Protein AF-A0A2J0YU89-F1 (afdb_monomer)

Mean predicted aligned error: 5.9 Å

Structure (mmCIF, N/CA/C/O backbone):
data_AF-A0A2J0YU89-F1
#
_entry.id   AF-A0A2J0YU89-F1
#
loop_
_atom_site.group_PDB
_atom_site.id
_atom_site.type_symbol
_atom_site.label_atom_id
_atom_site.label_alt_id
_atom_site.label_comp_id
_atom_site.label_asym_id
_atom_site.label_entity_id
_atom_site.label_seq_id
_atom_site.pdbx_PDB_ins_code
_atom_site.Cartn_x
_atom_site.Cartn_y
_atom_site.Cartn_z
_atom_site.occupancy
_atom_site.B_iso_or_equiv
_atom_site.auth_seq_id
_atom_site.auth_comp_id
_atom_site.auth_asym_id
_atom_site.auth_atom_id
_atom_site.pdbx_PDB_model_num
ATOM 1 N N . MET A 1 1 ? -14.605 -2.240 -6.835 1.00 55.00 1 MET A N 1
ATOM 2 C CA . MET A 1 1 ? -14.402 -3.059 -8.065 1.00 55.00 1 MET A CA 1
ATOM 3 C C . MET A 1 1 ? -12.901 -3.187 -8.279 1.00 55.00 1 MET A C 1
ATOM 5 O O . MET A 1 1 ? -12.317 -2.449 -9.064 1.00 55.00 1 MET A O 1
ATOM 9 N N . LEU A 1 2 ? -12.273 -4.094 -7.530 1.00 63.66 2 LEU A N 1
ATOM 10 C CA . LEU A 1 2 ? -10.859 -4.446 -7.698 1.00 63.66 2 LEU A CA 1
ATOM 11 C C . LEU A 1 2 ? -10.623 -5.431 -8.847 1.00 63.66 2 LEU A C 1
ATOM 13 O O . LEU A 1 2 ? -9.473 -5.678 -9.192 1.00 63.66 2 LEU A O 1
ATOM 17 N N . ASP A 1 3 ? -11.688 -5.954 -9.463 1.00 65.50 3 ASP A N 1
ATOM 18 C CA . ASP A 1 3 ? -11.622 -6.944 -10.550 1.00 65.50 3 ASP A CA 1
ATOM 19 C C . ASP A 1 3 ? -10.811 -6.463 -11.767 1.00 65.50 3 ASP A C 1
ATOM 21 O O . ASP A 1 3 ? -10.360 -7.272 -12.570 1.00 65.50 3 ASP A O 1
ATOM 25 N N . ASN A 1 4 ? -10.597 -5.147 -11.885 1.00 71.12 4 ASN A N 1
ATOM 26 C CA . ASN A 1 4 ? -9.814 -4.525 -12.954 1.00 71.12 4 ASN A CA 1
ATOM 27 C C . ASN A 1 4 ? -8.410 -4.073 -12.514 1.00 71.12 4 ASN A C 1
ATOM 29 O O . ASN A 1 4 ? -7.662 -3.552 -13.341 1.00 71.12 4 ASN A O 1
ATOM 33 N N . VAL A 1 5 ? -8.050 -4.225 -11.234 1.00 77.56 5 VAL A N 1
ATOM 34 C CA . VAL A 1 5 ? -6.714 -3.876 -10.738 1.00 77.56 5 VAL A CA 1
ATOM 35 C C . VAL A 1 5 ? -5.819 -5.118 -10.815 1.00 77.56 5 VAL A C 1
ATOM 37 O O . VAL A 1 5 ? -6.137 -6.124 -10.168 1.00 77.56 5 VAL A O 1
ATOM 40 N N . PRO A 1 6 ? -4.718 -5.075 -11.590 1.00 82.25 6 PRO A N 1
ATOM 41 C CA . PRO A 1 6 ? -3.796 -6.201 -11.708 1.00 82.25 6 PRO A CA 1
ATOM 42 C C . PRO A 1 6 ? -3.107 -6.504 -10.374 1.00 82.25 6 PRO A C 1
ATOM 44 O O . PRO A 1 6 ? -2.964 -5.631 -9.522 1.00 82.25 6 PRO A O 1
ATOM 47 N N . ASP A 1 7 ? -2.638 -7.741 -10.204 1.00 85.25 7 ASP A N 1
ATOM 48 C CA . ASP A 1 7 ? -1.908 -8.139 -8.995 1.00 85.25 7 ASP A CA 1
ATOM 49 C C . ASP A 1 7 ? -0.610 -7.328 -8.839 1.00 85.25 7 ASP A C 1
ATOM 51 O O . ASP A 1 7 ? -0.344 -6.804 -7.761 1.00 85.25 7 ASP A O 1
ATOM 55 N N . PHE A 1 8 ? 0.150 -7.149 -9.924 1.00 87.81 8 PHE A N 1
ATOM 56 C CA . PHE A 1 8 ? 1.288 -6.231 -9.957 1.00 87.81 8 PHE A CA 1
ATOM 57 C C . PHE A 1 8 ? 0.812 -4.806 -10.250 1.00 87.81 8 PHE A C 1
ATOM 59 O O . PHE A 1 8 ? 0.280 -4.537 -11.330 1.00 87.81 8 PHE A O 1
ATOM 66 N N . ILE A 1 9 ? 1.034 -3.897 -9.304 1.00 91.50 9 ILE A N 1
ATOM 67 C CA . ILE A 1 9 ? 0.731 -2.476 -9.467 1.00 91.50 9 ILE A CA 1
ATOM 68 C C . ILE A 1 9 ? 1.915 -1.816 -10.163 1.00 91.50 9 ILE A C 1
ATOM 70 O O . ILE A 1 9 ? 3.033 -1.876 -9.667 1.00 91.50 9 ILE A O 1
ATOM 74 N N . ALA A 1 10 ? 1.663 -1.200 -11.314 1.00 89.00 10 ALA A N 1
ATOM 75 C CA . ALA A 1 10 ? 2.675 -0.531 -12.130 1.00 89.00 10 ALA A CA 1
ATOM 76 C C . ALA A 1 10 ? 2.429 0.977 -12.270 1.00 89.00 10 ALA A C 1
ATOM 78 O O . ALA A 1 10 ?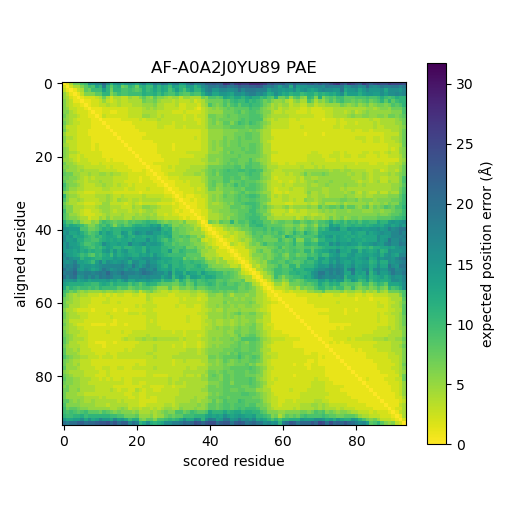 3.283 1.690 -12.793 1.00 89.00 10 ALA A O 1
ATOM 79 N N . THR A 1 11 ? 1.252 1.465 -11.866 1.00 92.75 11 THR A N 1
ATOM 80 C CA . THR A 1 11 ? 0.877 2.873 -12.032 1.00 92.75 11 THR A CA 1
ATOM 81 C C . THR A 1 11 ? 0.252 3.457 -10.777 1.00 92.75 11 THR A C 1
ATOM 83 O O . THR A 1 11 ? -0.271 2.743 -9.914 1.00 92.75 11 THR A O 1
ATOM 86 N N . ARG A 1 12 ? 0.279 4.790 -10.701 1.00 90.81 12 ARG A N 1
ATOM 87 C CA . ARG A 1 12 ? -0.294 5.547 -9.591 1.00 90.81 12 ARG A CA 1
ATOM 88 C C . ARG A 1 12 ? -1.800 5.325 -9.474 1.00 90.81 12 ARG A C 1
ATOM 90 O O . ARG A 1 12 ? -2.305 5.104 -8.380 1.00 90.81 12 ARG A O 1
ATOM 97 N N . GLU A 1 13 ? -2.507 5.301 -10.598 1.00 92.25 13 GLU A N 1
ATOM 98 C CA . GLU A 1 13 ? -3.960 5.121 -10.644 1.00 92.25 13 GLU A CA 1
ATOM 99 C C . GLU A 1 13 ? -4.379 3.748 -10.105 1.00 92.25 13 GLU A C 1
ATOM 101 O O . GLU A 1 13 ? -5.394 3.621 -9.422 1.00 92.25 13 GLU A O 1
ATOM 106 N N . GLN A 1 14 ? -3.583 2.714 -10.388 1.00 92.69 14 GLN A N 1
ATOM 107 C CA . GLN A 1 14 ? -3.803 1.373 -9.853 1.00 92.69 14 GLN A CA 1
ATOM 108 C C . GLN A 1 14 ? -3.587 1.344 -8.335 1.00 92.69 14 GLN A C 1
ATOM 110 O O . GLN A 1 14 ? -4.405 0.766 -7.621 1.00 92.69 14 GLN A O 1
ATOM 115 N N . ALA A 1 15 ? -2.538 2.004 -7.832 1.00 91.31 15 ALA A N 1
ATOM 116 C CA . ALA A 1 15 ? -2.292 2.132 -6.397 1.00 91.31 15 ALA A CA 1
ATOM 117 C C . ALA A 1 15 ? -3.438 2.870 -5.683 1.00 91.31 15 ALA A C 1
ATOM 119 O O . ALA A 1 15 ? -3.945 2.399 -4.664 1.00 91.31 15 ALA A O 1
ATOM 120 N N . ASP A 1 16 ? -3.895 3.990 -6.246 1.00 91.69 16 ASP A N 1
ATOM 121 C CA . ASP A 1 16 ? -4.997 4.777 -5.690 1.00 91.69 16 ASP A CA 1
ATOM 122 C C . ASP A 1 16 ? -6.303 3.966 -5.640 1.00 91.69 16 ASP A C 1
ATOM 124 O O . ASP A 1 16 ? -7.017 4.022 -4.639 1.00 91.69 16 ASP A O 1
ATOM 128 N N . ALA A 1 17 ? -6.581 3.132 -6.650 1.00 92.12 17 ALA A N 1
ATOM 129 C CA . ALA A 1 17 ? -7.739 2.236 -6.644 1.00 92.12 17 ALA A CA 1
ATOM 130 C C . ALA A 1 17 ? -7.695 1.210 -5.493 1.00 92.12 17 ALA A C 1
ATOM 132 O O . ALA A 1 17 ? -8.725 0.953 -4.863 1.00 92.12 17 ALA A O 1
ATOM 133 N N . VAL A 1 18 ? -6.514 0.660 -5.180 1.00 91.31 18 VAL A N 1
ATOM 134 C CA . VAL A 1 18 ? -6.327 -0.244 -4.028 1.00 91.31 18 VAL A CA 1
ATOM 135 C C . VAL A 1 18 ? -6.576 0.501 -2.716 1.00 91.31 18 VAL A C 1
ATOM 137 O O . VAL A 1 18 ? -7.331 0.018 -1.869 1.00 91.31 18 VAL A O 1
ATOM 140 N N . PHE A 1 19 ? -6.006 1.700 -2.553 1.00 91.56 19 PHE A N 1
ATOM 141 C CA . PHE A 1 19 ? -6.213 2.502 -1.344 1.00 91.56 19 PHE A CA 1
ATOM 142 C C . PHE A 1 19 ? -7.670 2.921 -1.162 1.00 91.56 19 PHE A C 1
ATOM 144 O O . PHE A 1 19 ? -8.190 2.878 -0.047 1.00 91.56 19 PHE A O 1
ATOM 151 N N . GLU A 1 20 ? -8.352 3.316 -2.234 1.00 91.38 20 GLU A N 1
ATOM 152 C CA . GLU A 1 20 ? -9.770 3.650 -2.175 1.00 91.38 20 GLU A CA 1
ATOM 153 C C . GLU A 1 20 ? -10.631 2.474 -1.718 1.00 91.38 20 GLU A C 1
ATOM 155 O O . GLU A 1 20 ? -11.524 2.665 -0.890 1.00 91.38 20 GLU A O 1
ATOM 160 N N . GLU A 1 21 ? -10.394 1.274 -2.253 1.00 90.56 21 GLU A N 1
ATOM 161 C CA . GLU A 1 21 ? -11.135 0.083 -1.840 1.00 90.56 21 GLU A CA 1
ATOM 162 C C . GLU A 1 21 ? -10.850 -0.247 -0.370 1.00 90.56 21 GLU A C 1
ATOM 164 O O . GLU A 1 21 ? -11.787 -0.490 0.395 1.00 90.56 21 GLU A O 1
ATOM 169 N N . PHE A 1 22 ? -9.590 -0.149 0.064 1.00 90.81 22 PHE A N 1
ATOM 170 C CA . PHE A 1 22 ? -9.230 -0.310 1.470 1.00 90.81 22 PHE A CA 1
ATOM 171 C C . PHE A 1 22 ? -9.961 0.692 2.373 1.00 90.81 22 PHE A C 1
ATOM 173 O O . PHE A 1 22 ? -10.566 0.295 3.364 1.00 90.81 22 PHE A O 1
ATOM 180 N N . PHE A 1 23 ? -9.982 1.986 2.044 1.00 87.81 23 PHE A N 1
ATOM 181 C CA . PHE A 1 23 ? -10.666 2.976 2.887 1.00 87.81 23 PHE A CA 1
ATOM 182 C C . PHE A 1 23 ? -12.197 2.819 2.894 1.00 87.81 23 PHE A C 1
ATOM 184 O O . PHE A 1 23 ? -12.846 3.271 3.840 1.00 87.81 23 PHE A O 1
ATOM 191 N N . LYS A 1 24 ? -12.782 2.177 1.873 1.00 88.50 24 LYS A N 1
ATOM 192 C CA . LYS A 1 24 ? -14.216 1.845 1.820 1.00 88.50 24 LYS A CA 1
ATOM 193 C C . LYS A 1 24 ? -14.553 0.617 2.669 1.00 88.50 24 LYS A C 1
ATOM 195 O O . LYS A 1 24 ? -15.553 0.629 3.384 1.00 88.50 24 LYS A O 1
ATOM 200 N N . THR A 1 25 ? -13.738 -0.431 2.587 1.00 87.81 25 THR A N 1
ATOM 201 C CA . THR A 1 25 ? -14.043 -1.761 3.149 1.00 87.81 25 THR A CA 1
ATOM 202 C C . THR A 1 25 ? -13.371 -2.019 4.496 1.00 87.81 25 THR A C 1
ATOM 204 O O . THR A 1 25 ? -13.936 -2.685 5.360 1.00 87.81 25 THR A O 1
ATOM 207 N N . GLY A 1 26 ? -12.178 -1.463 4.694 1.00 84.88 26 GLY A N 1
ATOM 208 C CA . GLY A 1 26 ? -11.271 -1.781 5.788 1.00 84.88 26 GLY A CA 1
ATOM 209 C C . GLY A 1 26 ? -10.529 -3.105 5.629 1.00 84.88 26 GLY A C 1
ATOM 210 O O . GLY A 1 26 ? -9.903 -3.539 6.593 1.00 84.88 26 GLY A O 1
ATOM 211 N N . ASP A 1 27 ? -10.603 -3.739 4.460 1.00 86.00 27 ASP A N 1
ATOM 212 C CA . ASP A 1 27 ? -10.002 -5.045 4.216 1.00 86.00 27 ASP A CA 1
ATOM 213 C C . ASP A 1 27 ? -8.487 -4.933 3.979 1.00 86.00 27 ASP A C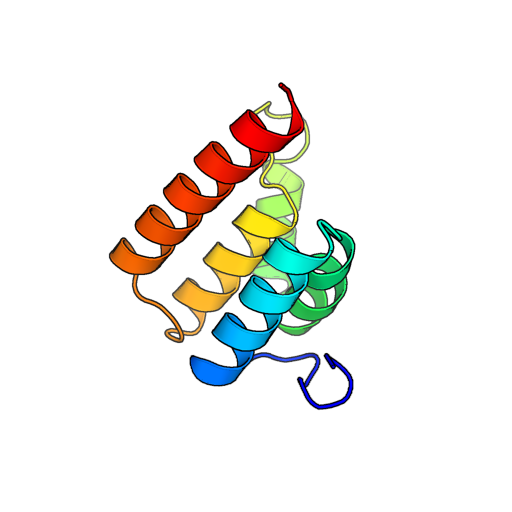 1
ATOM 215 O O . ASP A 1 27 ? -8.029 -4.413 2.960 1.00 86.00 27 ASP A O 1
ATOM 219 N N . LEU A 1 28 ? -7.702 -5.409 4.948 1.00 83.88 28 LEU A N 1
ATOM 220 C CA . LEU A 1 28 ? -6.240 -5.421 4.876 1.00 83.88 28 LEU A CA 1
ATOM 221 C C . LEU A 1 28 ? -5.698 -6.528 3.962 1.00 83.88 28 LEU A C 1
ATOM 223 O O . LEU A 1 28 ? -4.565 -6.404 3.489 1.00 83.88 28 LEU A O 1
ATOM 227 N N . ASP A 1 29 ? -6.479 -7.575 3.680 1.00 84.38 29 ASP A N 1
ATOM 228 C CA . ASP A 1 29 ? -6.031 -8.694 2.844 1.00 84.38 29 ASP A CA 1
ATOM 229 C C . ASP A 1 29 ? -5.848 -8.274 1.379 1.00 84.38 29 ASP A C 1
ATOM 231 O O . ASP A 1 29 ? -5.068 -8.890 0.645 1.00 84.38 29 ASP A O 1
ATOM 235 N N . LEU A 1 30 ? -6.468 -7.158 0.978 1.00 85.44 30 LEU A N 1
ATOM 236 C CA . LEU A 1 30 ? -6.264 -6.515 -0.319 1.00 85.44 30 LEU A CA 1
ATOM 237 C C . LEU A 1 30 ? -4.779 -6.249 -0.595 1.00 85.44 30 LEU A C 1
ATOM 239 O O . LEU A 1 30 ? -4.290 -6.517 -1.693 1.00 85.44 30 LEU A O 1
ATOM 243 N N . PHE A 1 31 ? -4.038 -5.782 0.411 1.00 86.31 31 PHE A N 1
ATOM 244 C CA . PHE A 1 31 ? -2.617 -5.468 0.266 1.00 86.31 31 PHE A CA 1
ATOM 245 C C . PHE A 1 31 ? -1.750 -6.718 0.142 1.00 86.31 31 PHE A C 1
ATOM 247 O O . PHE A 1 31 ? -0.764 -6.706 -0.593 1.00 86.31 31 PHE A O 1
ATOM 254 N N . SER A 1 32 ? -2.134 -7.814 0.801 1.00 81.12 32 SER A N 1
ATOM 255 C CA . SER A 1 32 ? -1.379 -9.071 0.805 1.00 81.12 32 SER A CA 1
ATOM 256 C C . SER A 1 32 ? -1.185 -9.632 -0.607 1.00 81.12 32 SER A C 1
ATOM 258 O O . SER A 1 32 ? -0.084 -10.071 -0.947 1.00 81.12 32 SER A O 1
ATOM 260 N N . ARG A 1 33 ? -2.225 -9.561 -1.454 1.00 83.75 33 ARG A N 1
ATOM 261 C CA . ARG A 1 33 ? -2.160 -9.995 -2.860 1.00 83.75 33 ARG A CA 1
ATOM 262 C C . ARG A 1 33 ? -1.155 -9.171 -3.662 1.00 83.75 33 ARG A C 1
ATOM 264 O O . ARG A 1 33 ? -0.275 -9.732 -4.309 1.00 83.75 33 ARG A O 1
ATOM 271 N N . HIS A 1 34 ? -1.285 -7.848 -3.603 1.00 85.19 34 HIS A N 1
ATOM 272 C CA . HIS A 1 34 ? -0.474 -6.938 -4.410 1.00 85.19 34 HIS A CA 1
ATOM 273 C C . 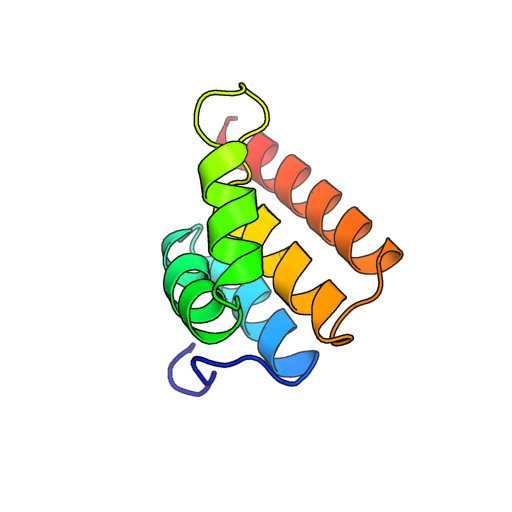HIS A 1 34 ? 0.985 -6.923 -3.962 1.00 85.19 34 HIS A C 1
ATOM 275 O O . HIS A 1 34 ? 1.897 -7.050 -4.775 1.00 85.19 34 HIS A O 1
ATOM 281 N N . ARG A 1 35 ? 1.213 -6.893 -2.647 1.00 80.88 35 ARG A N 1
ATOM 282 C CA . ARG A 1 35 ? 2.545 -6.992 -2.056 1.00 80.88 35 ARG A CA 1
ATOM 283 C C . ARG A 1 35 ? 3.262 -8.257 -2.528 1.00 80.88 35 ARG A C 1
ATOM 285 O O . ARG A 1 35 ? 4.399 -8.160 -2.973 1.00 80.88 35 ARG A O 1
ATOM 292 N N . ALA A 1 36 ? 2.619 -9.427 -2.477 1.00 81.12 36 ALA A N 1
ATOM 293 C CA . ALA A 1 36 ? 3.250 -10.689 -2.872 1.00 81.12 36 ALA A CA 1
ATOM 294 C C . ALA A 1 36 ? 3.744 -10.696 -4.330 1.00 81.12 36 ALA A C 1
ATOM 296 O O . ALA A 1 36 ? 4.750 -11.352 -4.614 1.00 81.12 36 ALA A O 1
ATOM 297 N N . ALA A 1 37 ? 3.051 -9.972 -5.214 1.00 84.19 37 ALA A N 1
ATOM 298 C CA . ALA A 1 37 ? 3.409 -9.815 -6.620 1.00 84.19 37 ALA A CA 1
ATOM 299 C C . ALA A 1 37 ? 4.502 -8.758 -6.865 1.00 84.19 37 ALA A C 1
ATOM 301 O O . ALA A 1 37 ? 5.181 -8.832 -7.885 1.00 84.19 37 ALA A O 1
ATOM 302 N N . MET A 1 38 ? 4.670 -7.786 -5.961 1.00 83.06 38 MET A N 1
ATOM 303 C CA . MET A 1 38 ? 5.580 -6.644 -6.136 1.00 83.06 38 MET A CA 1
ATOM 304 C C . MET A 1 38 ? 6.914 -6.769 -5.392 1.00 83.06 38 MET A C 1
ATOM 306 O O . MET A 1 38 ? 7.911 -6.215 -5.851 1.00 83.06 38 MET A O 1
ATOM 310 N N . ILE A 1 39 ? 6.948 -7.468 -4.254 1.00 80.31 39 ILE A N 1
ATOM 311 C CA . ILE A 1 39 ? 8.174 -7.639 -3.461 1.00 80.31 39 ILE A CA 1
ATOM 312 C C . ILE A 1 39 ? 9.081 -8.709 -4.077 1.00 80.31 39 ILE A C 1
ATOM 314 O O . ILE A 1 39 ? 8.626 -9.810 -4.407 1.00 80.31 39 ILE A O 1
ATOM 318 N N . ASP A 1 40 ? 10.374 -8.412 -4.171 1.00 72.88 40 ASP A N 1
ATOM 319 C CA . ASP A 1 40 ? 11.386 -9.393 -4.553 1.00 72.88 40 ASP A CA 1
ATOM 320 C C . ASP A 1 40 ? 11.827 -10.264 -3.355 1.00 72.88 40 ASP A C 1
ATOM 322 O O . ASP A 1 40 ? 11.438 -10.049 -2.199 1.00 72.88 40 ASP A O 1
ATOM 326 N N . ASP A 1 41 ? 12.628 -11.297 -3.622 1.00 66.12 41 ASP A N 1
ATOM 327 C CA . ASP A 1 41 ? 13.093 -12.222 -2.582 1.00 66.12 41 ASP A CA 1
ATOM 328 C C . ASP A 1 41 ? 14.039 -11.560 -1.560 1.00 66.12 41 ASP A C 1
ATOM 330 O O . ASP A 1 41 ? 14.126 -12.014 -0.416 1.00 66.12 41 ASP A O 1
ATOM 334 N N . VAL A 1 42 ? 14.705 -10.461 -1.930 1.00 65.56 42 VAL A N 1
ATOM 335 C CA . VAL A 1 42 ? 15.576 -9.691 -1.027 1.00 65.56 42 VAL A CA 1
ATOM 336 C C . VAL A 1 42 ? 14.726 -8.911 -0.026 1.00 65.56 42 VAL A C 1
ATOM 338 O O . VAL A 1 42 ? 14.962 -8.980 1.182 1.00 65.56 42 VAL A O 1
ATOM 341 N N . HIS A 1 43 ? 13.681 -8.248 -0.508 1.00 69.31 43 HIS A N 1
ATOM 342 C CA . HIS A 1 43 ? 12.722 -7.505 0.291 1.00 69.31 43 HIS A CA 1
ATOM 343 C C . HIS A 1 43 ? 11.933 -8.445 1.223 1.00 69.31 43 HIS A C 1
ATOM 345 O O . HIS A 1 43 ? 11.732 -8.145 2.402 1.00 69.31 43 HIS A O 1
ATOM 351 N N . ARG A 1 44 ? 11.594 -9.661 0.763 1.00 67.50 44 ARG A N 1
ATOM 352 C CA . ARG A 1 44 ? 11.049 -10.730 1.630 1.00 67.50 44 ARG A CA 1
ATOM 353 C C . ARG A 1 44 ? 12.004 -11.116 2.759 1.00 67.50 44 ARG A C 1
ATOM 355 O O . ARG A 1 44 ? 11.553 -11.314 3.887 1.00 67.50 44 ARG A O 1
ATOM 362 N N . GLY A 1 45 ? 13.303 -11.208 2.473 1.00 62.25 45 GLY A N 1
ATOM 363 C CA . GLY A 1 45 ? 14.339 -11.479 3.471 1.00 62.25 45 GLY A CA 1
ATOM 364 C C . GLY A 1 45 ? 14.422 -10.389 4.543 1.00 62.25 45 GLY A C 1
ATOM 365 O O . GLY A 1 45 ? 14.417 -10.699 5.733 1.00 62.25 45 GLY A O 1
ATOM 366 N N . SER A 1 46 ? 14.414 -9.118 4.138 1.00 65.50 46 SER A N 1
ATOM 367 C CA . SER A 1 46 ? 14.408 -7.971 5.060 1.00 65.50 46 SER A CA 1
ATOM 368 C C . SER A 1 46 ? 13.173 -7.960 5.965 1.00 65.50 46 SER A C 1
ATOM 370 O O . SER A 1 46 ? 13.294 -7.804 7.181 1.00 65.50 46 SER A O 1
ATOM 372 N N . LEU A 1 47 ? 11.989 -8.225 5.407 1.00 66.56 47 LEU A N 1
ATOM 373 C CA . LEU A 1 47 ? 10.741 -8.297 6.175 1.00 66.56 47 LEU A CA 1
ATOM 374 C C . LEU A 1 47 ? 10.730 -9.479 7.155 1.00 66.56 47 LEU A C 1
ATOM 376 O O . LEU A 1 47 ? 10.252 -9.349 8.282 1.00 66.56 47 LEU A O 1
ATOM 380 N N . ALA A 1 48 ? 11.323 -10.615 6.775 1.00 63.31 48 ALA A N 1
ATOM 381 C CA . ALA A 1 48 ? 11.492 -11.756 7.672 1.00 63.31 48 ALA A CA 1
ATOM 382 C C . ALA A 1 48 ? 12.422 -11.444 8.859 1.00 63.31 48 ALA A C 1
ATOM 384 O O . ALA A 1 48 ? 12.174 -11.935 9.958 1.00 63.31 48 ALA A O 1
ATOM 385 N N . ILE A 1 49 ? 13.451 -10.611 8.664 1.00 64.31 49 ILE A N 1
ATOM 386 C CA . ILE A 1 49 ? 14.371 -10.172 9.729 1.00 64.31 49 ILE A CA 1
ATOM 387 C C . ILE A 1 49 ? 13.685 -9.196 10.698 1.00 64.31 49 ILE A C 1
ATOM 389 O O . ILE A 1 49 ? 13.950 -9.230 11.898 1.00 64.31 49 ILE A O 1
ATOM 393 N N . MET A 1 50 ? 12.790 -8.337 10.201 1.00 64.38 50 MET A N 1
ATOM 394 C CA . MET A 1 50 ? 12.038 -7.386 11.033 1.00 64.38 50 MET A CA 1
ATOM 395 C C . MET A 1 50 ? 10.935 -8.066 11.861 1.00 64.38 50 MET A C 1
ATOM 397 O O . MET A 1 50 ? 10.490 -7.506 12.869 1.00 64.38 50 MET A O 1
ATOM 401 N N . ARG A 1 51 ? 10.535 -9.288 11.493 1.00 63.28 51 ARG A N 1
ATOM 402 C CA . ARG A 1 51 ? 9.559 -10.100 12.227 1.00 63.28 51 ARG A CA 1
ATOM 403 C C . ARG A 1 51 ? 10.080 -10.483 13.619 1.00 63.28 51 ARG A C 1
ATOM 405 O O . ARG A 1 51 ? 11.158 -11.047 13.761 1.00 63.28 51 ARG A O 1
ATOM 412 N N . GLY A 1 52 ? 9.318 -10.168 14.661 1.00 59.44 52 GLY A N 1
ATOM 413 C CA . GLY A 1 52 ? 9.650 -10.368 16.072 1.00 59.44 52 GLY A CA 1
ATOM 414 C C . GLY A 1 52 ? 10.416 -9.209 16.719 1.00 59.44 52 GLY A C 1
ATOM 415 O O . GLY A 1 52 ? 10.678 -9.264 17.919 1.00 59.44 52 GLY A O 1
ATOM 416 N N . SER A 1 53 ? 10.755 -8.152 15.969 1.00 65.88 53 SER A N 1
ATOM 417 C CA . SER A 1 53 ? 11.543 -7.013 16.478 1.00 65.88 53 SER A CA 1
ATOM 418 C C . SER A 1 53 ? 10.718 -5.915 17.166 1.00 65.88 53 SER A C 1
ATOM 420 O O . SER A 1 53 ? 11.286 -4.988 17.738 1.00 65.88 53 SER A O 1
ATOM 422 N N . GLY A 1 54 ? 9.385 -5.983 17.089 1.00 60.66 54 GLY A N 1
ATOM 423 C CA . GLY A 1 54 ? 8.488 -4.893 17.495 1.00 60.66 54 GLY A CA 1
ATOM 424 C C . GLY A 1 54 ? 8.367 -3.758 16.466 1.00 60.66 54 GLY A C 1
ATOM 425 O O . GLY A 1 54 ? 7.483 -2.921 16.610 1.00 60.66 54 GLY A O 1
ATOM 426 N N . ASN A 1 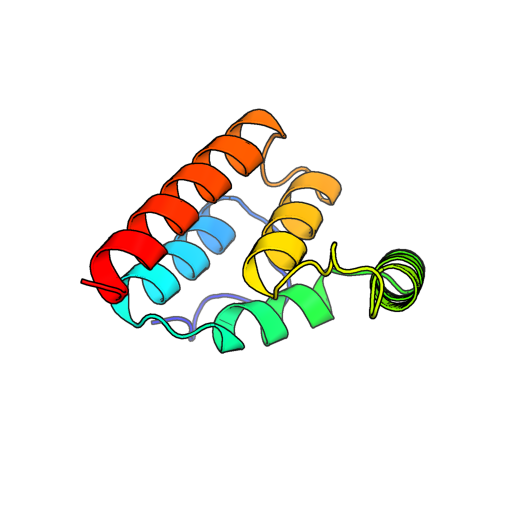55 ? 9.187 -3.771 15.407 1.00 64.75 55 ASN A N 1
ATOM 427 C CA . ASN A 1 55 ? 9.108 -2.877 14.245 1.00 64.75 55 ASN A CA 1
ATOM 428 C C . ASN A 1 55 ? 8.555 -3.610 13.010 1.00 64.75 55 ASN A C 1
ATOM 430 O O . ASN A 1 55 ? 9.012 -3.389 11.891 1.00 64.75 55 ASN A O 1
ATOM 434 N N . GLU A 1 56 ? 7.626 -4.544 13.210 1.00 69.75 56 GLU A N 1
ATOM 435 C CA . GLU A 1 56 ? 7.018 -5.279 12.100 1.00 69.75 56 GLU A CA 1
ATOM 436 C C . GLU A 1 56 ? 6.204 -4.329 11.222 1.00 69.75 56 GLU A C 1
ATOM 438 O O . GLU A 1 56 ? 5.333 -3.610 11.714 1.00 69.75 56 GLU A O 1
ATOM 443 N N . LEU A 1 57 ? 6.479 -4.344 9.918 1.00 73.38 57 LEU A N 1
ATOM 444 C CA . LEU A 1 57 ? 5.628 -3.669 8.950 1.00 73.38 57 LEU A CA 1
ATOM 445 C C . LEU A 1 57 ? 4.375 -4.521 8.720 1.00 73.38 57 LEU A C 1
ATOM 447 O O . LEU A 1 57 ? 4.461 -5.734 8.524 1.00 73.38 57 LEU A O 1
ATOM 451 N N . GLY A 1 58 ? 3.205 -3.886 8.778 1.00 81.62 58 GLY A N 1
ATOM 452 C CA . GLY A 1 58 ? 1.948 -4.521 8.412 1.00 81.62 58 GLY A CA 1
ATOM 453 C C . GLY A 1 58 ? 1.752 -4.545 6.891 1.00 81.62 58 GL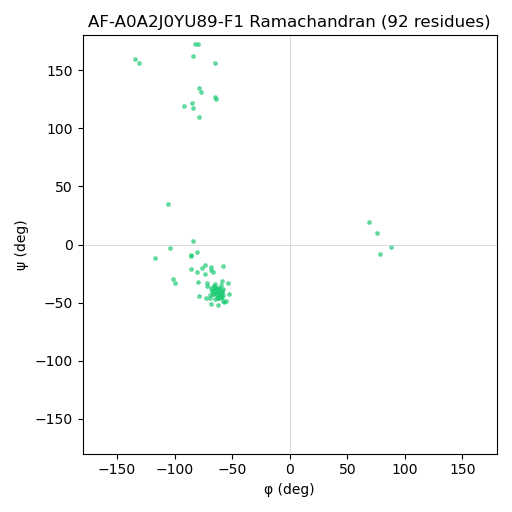Y A C 1
ATOM 454 O O . GLY A 1 58 ? 2.497 -3.892 6.159 1.00 81.62 58 GLY A O 1
ATOM 455 N N . PRO A 1 59 ? 0.710 -5.241 6.394 1.00 84.81 59 PRO A N 1
ATOM 456 C CA . PRO A 1 59 ? 0.437 -5.343 4.957 1.00 84.81 59 PRO A CA 1
ATOM 457 C C . PRO A 1 59 ? 0.331 -3.986 4.247 1.00 84.81 59 PRO A C 1
ATOM 459 O O . PRO A 1 59 ? 0.737 -3.857 3.096 1.00 84.81 59 PRO A O 1
ATOM 462 N N . PHE A 1 60 ? -0.182 -2.967 4.942 1.00 87.56 60 PHE A N 1
ATOM 463 C CA . PHE A 1 60 ? -0.287 -1.604 4.426 1.00 87.56 60 PHE A CA 1
ATOM 464 C C . PHE A 1 60 ? 1.089 -0.947 4.258 1.00 87.56 60 PHE A C 1
ATOM 466 O O . PHE A 1 60 ? 1.400 -0.418 3.193 1.00 87.56 60 PHE A O 1
ATOM 473 N N . GLU A 1 61 ? 1.918 -0.987 5.303 1.00 87.12 61 GLU A N 1
ATOM 474 C CA . GLU A 1 61 ? 3.252 -0.389 5.296 1.00 87.12 61 GLU A CA 1
ATOM 475 C C . GLU A 1 61 ? 4.172 -1.074 4.273 1.00 87.12 61 GLU A C 1
ATOM 477 O O . GLU A 1 61 ? 4.889 -0.401 3.536 1.00 87.12 61 GLU A O 1
ATOM 482 N N . GLU A 1 62 ? 4.098 -2.402 4.169 1.00 87.06 62 GLU A N 1
ATOM 483 C CA . GLU A 1 62 ? 4.844 -3.177 3.172 1.00 87.06 62 GLU A CA 1
ATOM 484 C C . GLU A 1 62 ? 4.399 -2.853 1.739 1.00 87.06 62 GLU A C 1
ATOM 486 O O . GLU A 1 62 ? 5.229 -2.767 0.837 1.00 87.06 62 GLU A O 1
ATOM 491 N N . PHE A 1 63 ? 3.097 -2.649 1.514 1.00 89.56 63 PHE A N 1
ATOM 492 C CA . PHE A 1 63 ? 2.583 -2.263 0.202 1.00 89.56 63 PHE A CA 1
ATOM 493 C C . PHE A 1 63 ? 3.048 -0.861 -0.207 1.00 89.56 63 PHE A C 1
ATOM 495 O O . PHE A 1 63 ? 3.486 -0.676 -1.338 1.00 89.56 63 PHE A O 1
ATOM 502 N N . ILE A 1 64 ? 3.027 0.113 0.709 1.00 90.81 64 ILE A N 1
ATOM 503 C CA . ILE A 1 64 ? 3.568 1.457 0.451 1.00 90.81 64 ILE A CA 1
ATOM 504 C C . ILE A 1 64 ? 5.060 1.406 0.131 1.00 90.81 64 ILE A C 1
ATOM 506 O O . ILE A 1 64 ? 5.487 2.052 -0.823 1.00 90.81 64 ILE A O 1
ATOM 510 N N . SER A 1 65 ? 5.835 0.629 0.894 1.00 87.56 65 SER A N 1
ATOM 511 C CA . SER A 1 65 ? 7.267 0.460 0.629 1.00 87.56 65 SER A CA 1
ATOM 512 C C . SER A 1 65 ? 7.502 -0.093 -0.775 1.00 87.56 65 SER A C 1
ATOM 514 O O . SER A 1 65 ? 8.340 0.429 -1.498 1.00 87.56 65 SER A O 1
ATOM 516 N N . ALA A 1 66 ? 6.720 -1.091 -1.198 1.00 89.00 66 ALA A N 1
ATOM 517 C CA . ALA A 1 66 ? 6.824 -1.636 -2.547 1.00 89.00 66 ALA A CA 1
ATOM 518 C C . ALA A 1 66 ? 6.471 -0.593 -3.624 1.00 89.00 66 ALA A C 1
ATOM 520 O O . ALA A 1 66 ? 7.143 -0.504 -4.645 1.00 89.00 66 ALA A O 1
ATOM 521 N N . LEU A 1 67 ? 5.440 0.231 -3.425 1.00 91.50 67 LEU A N 1
ATOM 522 C CA . LEU A 1 67 ? 5.105 1.284 -4.391 1.00 91.50 67 LEU A CA 1
ATOM 523 C C . LEU A 1 67 ? 6.224 2.329 -4.529 1.00 91.50 67 LEU A C 1
ATOM 525 O O . LEU A 1 67 ? 6.465 2.817 -5.633 1.00 91.50 67 LEU A O 1
ATOM 529 N N . GLU A 1 68 ? 6.884 2.678 -3.425 1.00 91.19 68 GLU A N 1
ATOM 530 C CA . GLU A 1 68 ? 7.994 3.635 -3.413 1.00 91.19 68 GLU A CA 1
ATOM 531 C C . GLU A 1 68 ? 9.238 3.059 -4.099 1.00 91.19 68 GLU A C 1
ATOM 533 O O . GLU A 1 68 ? 9.782 3.696 -5.000 1.00 91.19 68 GLU A O 1
ATOM 538 N N . GLU A 1 69 ? 9.607 1.812 -3.791 1.00 89.19 69 GLU A N 1
ATOM 539 C CA . GLU A 1 69 ? 10.744 1.122 -4.418 1.00 89.19 69 GLU A CA 1
ATOM 540 C C . GLU A 1 69 ? 10.593 0.982 -5.939 1.00 89.19 69 GLU A C 1
ATOM 542 O O . GLU A 1 69 ? 11.572 1.073 -6.684 1.00 89.19 69 GLU A O 1
ATOM 547 N N . HIS A 1 70 ? 9.361 0.788 -6.418 1.00 89.06 70 HIS A N 1
ATOM 548 C CA . HIS A 1 70 ? 9.045 0.722 -7.849 1.00 89.06 70 HIS A CA 1
ATOM 549 C C . HIS A 1 70 ? 8.845 2.107 -8.493 1.00 89.06 70 HIS A C 1
ATOM 551 O O . HIS A 1 70 ? 8.537 2.194 -9.683 1.00 89.06 70 HIS A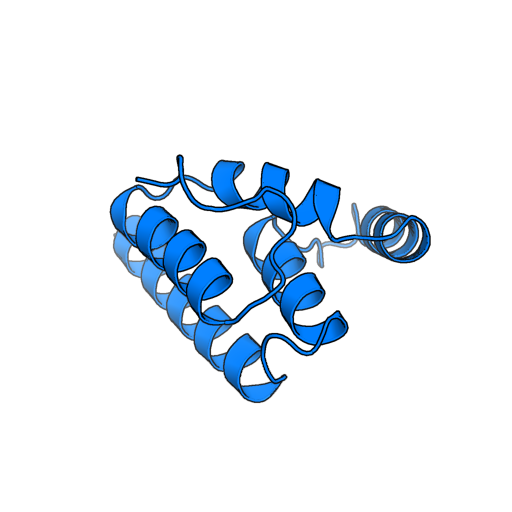 O 1
ATOM 557 N N . GLY A 1 71 ? 9.024 3.200 -7.742 1.00 91.25 71 GLY A N 1
ATOM 558 C CA . GLY A 1 71 ? 8.906 4.577 -8.232 1.00 91.25 71 GLY A CA 1
ATOM 559 C C . GLY A 1 71 ? 7.481 4.995 -8.609 1.00 91.25 71 GLY A C 1
ATOM 560 O O . GLY A 1 71 ? 7.298 5.945 -9.370 1.00 91.25 71 GLY A O 1
ATOM 561 N N . ILE A 1 72 ? 6.469 4.281 -8.109 1.00 94.19 72 ILE A N 1
ATOM 562 C CA . ILE A 1 72 ? 5.046 4.552 -8.372 1.00 94.19 72 ILE A CA 1
ATOM 563 C C . ILE A 1 72 ? 4.548 5.705 -7.501 1.00 94.19 72 ILE A C 1
ATOM 565 O O . ILE A 1 72 ? 3.671 6.471 -7.909 1.00 94.19 72 ILE A O 1
ATOM 569 N N . ILE A 1 73 ? 5.116 5.825 -6.302 1.00 93.50 73 ILE A N 1
ATOM 570 C CA . ILE A 1 73 ? 4.902 6.935 -5.380 1.00 93.50 73 ILE A CA 1
ATOM 57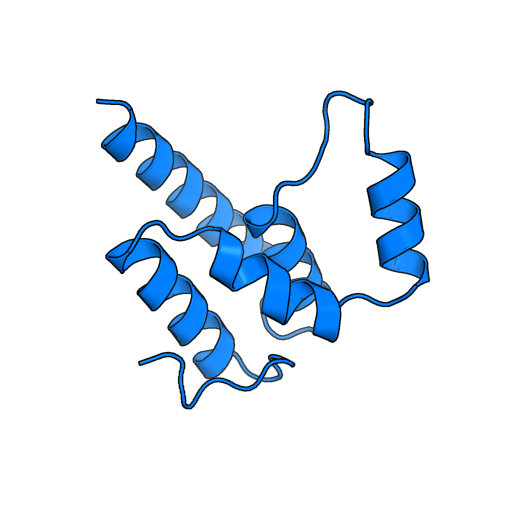1 C C . ILE A 1 73 ? 6.255 7.448 -4.890 1.00 93.50 73 ILE A C 1
ATOM 573 O O . ILE A 1 73 ? 7.250 6.730 -4.884 1.00 93.50 73 ILE A O 1
ATOM 577 N N . THR A 1 74 ? 6.284 8.696 -4.458 1.00 94.00 74 THR A N 1
ATOM 578 C CA . THR A 1 74 ? 7.431 9.307 -3.788 1.00 94.00 74 THR A CA 1
ATOM 579 C C . THR A 1 74 ? 7.436 8.990 -2.292 1.00 94.00 74 THR A C 1
ATOM 581 O O . THR A 1 74 ? 6.404 8.667 -1.697 1.00 94.00 74 THR A O 1
ATOM 584 N N . MET A 1 75 ? 8.592 9.164 -1.650 1.00 90.62 75 MET A N 1
ATOM 585 C CA . MET A 1 75 ? 8.732 9.030 -0.197 1.00 90.62 75 MET A CA 1
ATOM 586 C C . MET A 1 75 ? 7.798 9.981 0.581 1.00 90.62 75 MET A C 1
ATOM 588 O O . MET A 1 75 ? 7.204 9.585 1.582 1.00 90.62 75 MET A O 1
ATOM 592 N N . ASP A 1 76 ? 7.601 11.213 0.100 1.00 93.81 76 ASP A N 1
ATOM 593 C CA . ASP A 1 76 ? 6.677 12.174 0.722 1.00 93.81 76 ASP A CA 1
ATOM 594 C C . ASP A 1 76 ? 5.218 11.694 0.645 1.00 93.81 76 ASP A C 1
ATOM 596 O O . ASP A 1 76 ? 4.452 11.816 1.604 1.00 93.81 76 ASP A O 1
ATOM 600 N N . GLU A 1 77 ? 4.828 11.089 -0.479 1.00 92.69 77 GLU A N 1
ATOM 601 C CA . GLU A 1 77 ? 3.501 10.492 -0.642 1.00 92.69 77 GLU A CA 1
ATOM 602 C C . GLU A 1 77 ? 3.319 9.252 0.236 1.00 92.69 77 GLU A C 1
ATOM 604 O O . GLU A 1 77 ? 2.238 9.061 0.798 1.00 92.69 77 GLU A O 1
ATOM 609 N N . ALA A 1 78 ? 4.366 8.442 0.403 1.00 90.44 78 ALA A N 1
ATOM 610 C CA . ALA A 1 78 ? 4.369 7.316 1.330 1.00 90.44 78 ALA A CA 1
ATOM 611 C C . ALA A 1 78 ? 4.093 7.776 2.774 1.00 90.44 78 ALA A C 1
ATOM 613 O O . ALA A 1 78 ? 3.231 7.203 3.448 1.00 90.44 78 ALA A O 1
ATOM 614 N N . PHE A 1 79 ? 4.738 8.857 3.230 1.00 88.50 79 PHE A N 1
ATOM 615 C CA . PHE A 1 79 ? 4.463 9.443 4.547 1.00 88.50 79 PHE A CA 1
ATOM 616 C C . PHE A 1 79 ? 3.029 9.966 4.669 1.00 88.50 79 PHE A C 1
ATOM 618 O O . PHE A 1 79 ? 2.341 9.646 5.640 1.00 88.50 79 PHE A O 1
ATOM 625 N N . ALA A 1 80 ? 2.541 10.705 3.669 1.00 92.62 80 ALA A N 1
ATOM 626 C CA . ALA A 1 80 ? 1.175 11.228 3.673 1.00 92.62 80 ALA A CA 1
ATOM 627 C C . ALA A 1 80 ? 0.112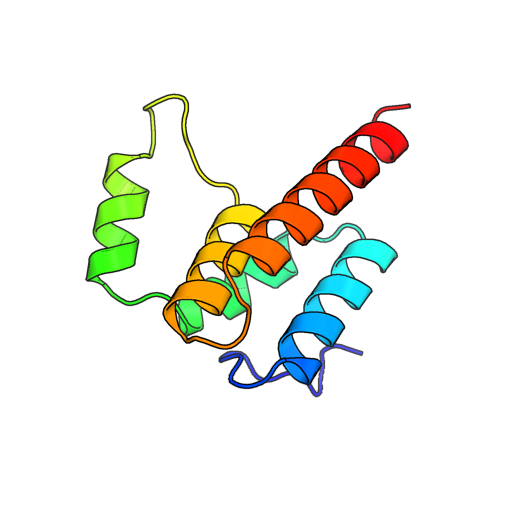 10.109 3.727 1.00 92.62 80 ALA A C 1
ATOM 629 O O . ALA A 1 80 ? -0.910 10.233 4.411 1.00 92.62 80 ALA A O 1
ATOM 630 N N . LEU A 1 81 ? 0.351 8.991 3.034 1.00 91.56 81 LEU A N 1
ATOM 631 C CA . LEU A 1 81 ? -0.504 7.804 3.095 1.00 91.56 81 LEU A CA 1
ATOM 632 C C . LEU A 1 81 ? -0.438 7.123 4.471 1.00 91.56 81 LEU A C 1
ATOM 634 O O . LEU A 1 81 ? -1.480 6.720 4.999 1.00 91.56 81 LEU A O 1
ATOM 638 N N . GLY A 1 82 ? 0.748 7.057 5.081 1.00 88.50 82 GLY A N 1
ATOM 639 C CA . GLY A 1 82 ? 0.943 6.592 6.456 1.00 88.50 82 GLY A CA 1
ATOM 640 C C . GLY A 1 82 ? 0.118 7.387 7.471 1.00 88.50 82 GLY A C 1
ATOM 641 O O . GLY A 1 82 ? -0.642 6.803 8.251 1.00 88.50 82 GLY A O 1
ATOM 642 N N . ASP A 1 83 ? 0.177 8.718 7.409 1.00 90.50 83 ASP A N 1
ATOM 643 C CA . ASP A 1 83 ? -0.614 9.605 8.271 1.00 90.50 83 ASP A CA 1
ATOM 644 C C . ASP A 1 83 ? -2.120 9.374 8.099 1.00 90.50 83 ASP A C 1
ATOM 646 O O . ASP A 1 83 ? -2.871 9.267 9.079 1.00 90.50 83 ASP A O 1
ATOM 650 N N . ARG A 1 84 ? -2.574 9.224 6.848 1.00 90.94 84 ARG A N 1
ATOM 651 C CA . ARG A 1 84 ? -3.978 8.935 6.533 1.00 90.94 84 ARG A CA 1
ATOM 652 C C . ARG A 1 84 ? -4.430 7.593 7.110 1.00 90.94 84 ARG A C 1
ATOM 654 O O . ARG A 1 84 ? -5.542 7.499 7.634 1.00 90.94 84 ARG A O 1
ATOM 661 N N . TYR A 1 85 ? -3.585 6.566 7.064 1.00 89.38 85 TYR A N 1
ATOM 662 C CA . TYR A 1 85 ? -3.886 5.269 7.668 1.00 89.38 85 TYR A CA 1
ATOM 663 C C . TYR A 1 85 ? -3.937 5.326 9.196 1.00 89.38 85 TYR A C 1
ATOM 665 O O . TYR A 1 85 ? -4.840 4.747 9.804 1.00 89.38 85 TYR A O 1
ATOM 673 N N . ILE A 1 86 ? -3.034 6.070 9.840 1.00 87.56 86 ILE A N 1
ATOM 674 C CA . ILE A 1 86 ? -3.087 6.296 11.292 1.00 87.56 86 ILE A CA 1
ATOM 675 C C . ILE A 1 86 ? -4.396 6.991 11.679 1.00 87.56 86 ILE A C 1
ATOM 677 O O . ILE A 1 86 ? -5.056 6.569 12.633 1.00 87.56 86 ILE A O 1
ATOM 681 N N . ALA A 1 87 ? -4.802 8.021 10.933 1.00 89.25 87 ALA A N 1
ATOM 682 C CA . ALA A 1 87 ? -6.077 8.696 11.150 1.00 89.25 87 ALA A CA 1
ATOM 683 C C . ALA A 1 87 ? -7.264 7.729 10.994 1.00 89.25 87 ALA A C 1
ATOM 685 O O . ALA A 1 87 ? -8.130 7.689 11.866 1.00 89.25 87 ALA A O 1
ATOM 686 N N . TYR A 1 88 ? -7.269 6.891 9.954 1.00 88.31 88 TYR A N 1
ATOM 687 C CA . TYR A 1 88 ? -8.290 5.858 9.747 1.00 88.31 88 TYR A CA 1
ATOM 688 C C . TYR A 1 88 ? -8.356 4.835 10.897 1.00 88.31 88 TYR A C 1
ATOM 690 O O . TYR A 1 88 ? -9.437 4.527 11.396 1.00 88.31 88 TYR A O 1
ATOM 698 N N . LYS A 1 89 ? -7.213 4.340 11.389 1.00 86.00 89 LYS A N 1
ATOM 699 C CA . LYS A 1 89 ? -7.188 3.432 12.551 1.00 86.00 89 LYS A CA 1
ATOM 700 C C . LYS A 1 89 ? -7.821 4.079 13.784 1.00 86.00 89 LYS A C 1
ATOM 702 O O . LYS A 1 89 ? -8.567 3.423 14.507 1.00 86.00 89 LYS A O 1
ATOM 707 N N . ARG A 1 90 ? -7.568 5.374 14.007 1.00 87.19 90 ARG A N 1
ATOM 708 C CA . ARG A 1 90 ? -8.161 6.128 15.122 1.00 87.19 90 ARG A CA 1
ATOM 709 C C . ARG A 1 90 ? -9.675 6.288 14.988 1.00 87.19 90 ARG A C 1
ATOM 711 O O . ARG A 1 90 ? -10.352 6.227 16.005 1.00 87.19 90 ARG A O 1
ATOM 718 N N . THR A 1 91 ? -10.213 6.457 13.778 1.00 85.69 91 THR A N 1
ATOM 719 C CA . THR A 1 91 ? -11.672 6.563 13.584 1.00 85.69 91 THR A CA 1
ATOM 720 C C . THR A 1 91 ? -12.398 5.231 13.745 1.00 85.69 91 THR A C 1
ATOM 722 O O . THR A 1 91 ? -13.573 5.235 14.089 1.00 85.69 91 THR A O 1
ATOM 725 N N . LYS A 1 92 ? -11.724 4.097 13.514 1.00 77.69 92 LYS A N 1
ATOM 726 C CA . LYS A 1 92 ? -12.287 2.750 13.716 1.00 77.69 92 LYS A CA 1
ATOM 727 C C . LYS A 1 92 ? -12.162 2.225 15.148 1.00 77.69 92 LYS A C 1
ATOM 729 O O . LYS A 1 92 ? -12.881 1.299 15.505 1.00 77.69 92 LYS A O 1
ATOM 734 N N . ALA A 1 93 ? -11.240 2.772 15.938 1.00 68.62 93 ALA A N 1
ATOM 735 C CA . ALA A 1 93 ? -11.049 2.413 17.344 1.00 68.62 93 ALA A CA 1
ATOM 736 C C . ALA A 1 93 ? -11.963 3.191 18.315 1.00 68.62 93 ALA A C 1
ATOM 738 O O . ALA A 1 93 ? -11.983 2.869 19.502 1.00 68.62 93 ALA A O 1
ATOM 739 N N . ALA A 1 94 ? -12.660 4.220 17.820 1.00 52.31 94 ALA A N 1
ATOM 740 C CA . ALA A 1 94 ? -13.626 5.041 18.554 1.00 52.31 94 ALA A CA 1
ATOM 741 C C . ALA A 1 94 ? -15.049 4.485 18.410 1.00 52.31 94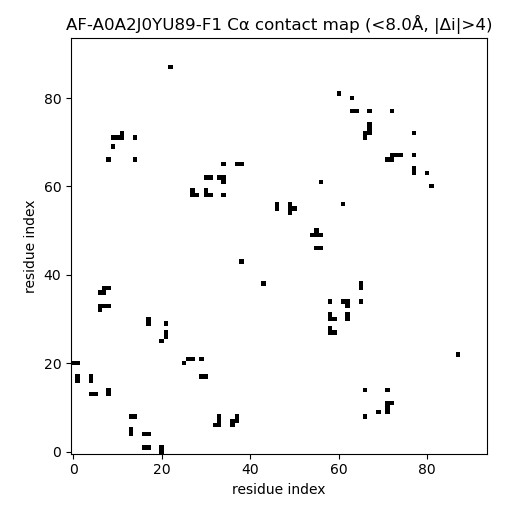 ALA A C 1
ATOM 743 O O . ALA A 1 94 ? -15.805 4.586 19.401 1.00 52.31 94 ALA A O 1
#

pLDDT: mean 82.22, std 10.9, range [52.31, 94.19]

Sequence (94 aa):
MLDNVPDFIATREQADAVFEEFFKTGDLDLFSRHRAAMIDDVHRGSLAIMRGSGNELGPFEEFISALEEHGIITMDEAFALGDRYIAYKRTKAA

Foldseek 3Di:
DCPPQDLADQALVSVVVLVVVCLVPVDLVSLVSNLVVQDDPVLVVVQVVCPPVVNHDGSLLSSLVSCCVSVNDDPVVSVVVVVVVVVSVVVVVD

Radius of gyration: 13.1 Å; Cα contacts (8 Å, |Δi|>4): 67; chains: 1; bounding box: 30×24×32 Å

Organism: Rhizobium meliloti (NCBI:txid382)

Secondary structure (DSSP, 8-state):
-GGGS-SS--SHHHHHHHHHHHHHH--THHHHHHHHHH--HHHHHHHHHHTTSS-PPPHHHHHHHHHHHTTSS-HHHHHHHHHHHHHHHHHH--

Nearest PDB structures (foldseek):
  3brj-assembly1_A  TM=3.755E-01  e=3.168E+00  Vibrio parahaemolyticus RIMD 2210633
  6if6-assembly1_A-2  TM=2.891E-01  e=8.948E+00  Vibrio alginolyticus

Solvent-accessible surface area (backbone atoms only — not comparable to full-atom values): 5483 Å² total; per-residue (Å²): 133,63,90,80,54,63,54,58,72,81,45,52,70,51,48,50,53,54,52,52,50,28,74,74,70,67,52,62,68,65,32,50,57,31,32,67,61,58,53,52,75,65,57,51,51,54,55,59,66,31,54,91,66,86,67,58,72,48,49,64,57,49,32,45,51,43,36,36,77,71,65,48,40,51,72,69,55,45,51,55,50,49,54,51,50,54,52,49,54,55,67,75,75,107